Protein AF-A0A0N5CY33-F1 (afdb_monomer_lite)

Structure (mmCIF, N/CA/C/O backbone):
data_AF-A0A0N5CY33-F1
#
_entry.id   AF-A0A0N5CY33-F1
#
loop_
_atom_site.group_PDB
_atom_site.id
_atom_site.type_symbol
_atom_site.label_atom_id
_atom_site.label_alt_id
_atom_site.label_comp_id
_atom_site.label_asym_id
_atom_site.label_entity_id
_atom_site.label_seq_id
_atom_site.pdbx_PDB_ins_code
_atom_site.Cartn_x
_atom_site.Cartn_y
_atom_site.Cartn_z
_atom_site.occupancy
_atom_site.B_iso_or_equiv
_atom_site.auth_seq_id
_atom_site.auth_comp_id
_atom_site.auth_asym_id
_atom_site.auth_atom_id
_atom_site.pdbx_PDB_model_num
ATOM 1 N N . MET A 1 1 ? -8.196 1.722 -2.689 1.00 73.75 1 MET A N 1
ATOM 2 C CA . MET A 1 1 ? -7.136 2.207 -1.794 1.00 73.75 1 MET A CA 1
ATOM 3 C C . MET A 1 1 ? -6.014 2.674 -2.685 1.00 73.75 1 MET A C 1
ATOM 5 O O . MET A 1 1 ? -5.332 1.865 -3.292 1.00 73.75 1 MET A O 1
ATOM 9 N N . ASN A 1 2 ? -5.895 3.976 -2.829 1.00 80.88 2 ASN A N 1
ATOM 10 C CA . ASN A 1 2 ? -5.011 4.665 -3.748 1.00 80.88 2 ASN A CA 1
ATOM 11 C C . ASN A 1 2 ? -3.848 5.261 -2.956 1.00 80.88 2 ASN A C 1
ATOM 13 O O . ASN A 1 2 ? -3.603 6.460 -2.992 1.00 80.88 2 ASN A O 1
ATOM 17 N N . ASP A 1 3 ? -3.204 4.431 -2.141 1.00 78.44 3 ASP A N 1
ATOM 18 C CA . ASP A 1 3 ? -2.107 4.866 -1.287 1.00 78.44 3 ASP A CA 1
ATOM 19 C C . ASP A 1 3 ? -0.899 5.253 -2.143 1.00 78.44 3 ASP A C 1
ATOM 21 O O . ASP A 1 3 ? -0.455 4.490 -2.999 1.00 78.44 3 ASP A O 1
ATOM 25 N N . MET A 1 4 ? -0.372 6.453 -1.909 1.00 82.25 4 MET A N 1
ATOM 26 C CA . MET A 1 4 ? 0.797 6.949 -2.625 1.00 82.25 4 MET A CA 1
ATOM 27 C C . MET A 1 4 ? 2.114 6.400 -2.107 1.0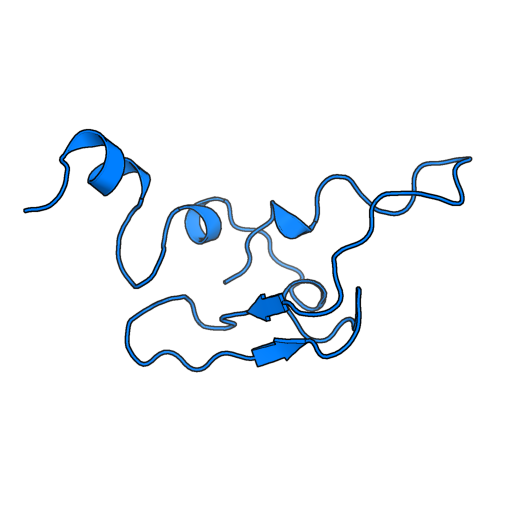0 82.25 4 MET A C 1
ATOM 29 O O . MET A 1 4 ? 3.080 6.388 -2.863 1.00 82.25 4 MET A O 1
ATOM 33 N N . LEU A 1 5 ? 2.197 5.961 -0.850 1.00 85.06 5 LEU A N 1
ATOM 34 C CA . LEU A 1 5 ? 3.479 5.573 -0.261 1.00 85.06 5 LEU A CA 1
ATOM 35 C C . LEU A 1 5 ? 4.164 4.410 -0.990 1.00 85.06 5 LEU A C 1
ATOM 37 O O . LEU A 1 5 ? 5.370 4.518 -1.203 1.00 85.06 5 LEU A O 1
ATOM 41 N N . PRO A 1 6 ? 3.456 3.365 -1.464 1.00 84.38 6 PRO A N 1
ATOM 42 C CA . PRO A 1 6 ? 4.074 2.316 -2.271 1.00 84.38 6 PRO A CA 1
ATOM 43 C C . PRO A 1 6 ? 4.736 2.833 -3.555 1.00 84.38 6 PRO A C 1
ATOM 45 O O . PRO A 1 6 ? 5.617 2.176 -4.093 1.00 84.38 6 PRO A O 1
ATOM 48 N N . THR A 1 7 ? 4.361 4.011 -4.059 1.00 82.38 7 THR A N 1
ATOM 49 C CA . THR A 1 7 ? 4.960 4.569 -5.285 1.00 82.38 7 THR A CA 1
ATOM 50 C C . THR A 1 7 ? 6.299 5.281 -5.050 1.00 82.38 7 THR A C 1
ATOM 52 O O . THR A 1 7 ? 6.987 5.622 -6.015 1.00 82.38 7 THR A O 1
ATOM 55 N N . PHE A 1 8 ? 6.698 5.487 -3.786 1.00 81.31 8 PHE A N 1
ATOM 56 C CA . PHE A 1 8 ? 7.932 6.177 -3.408 1.00 81.31 8 PHE A CA 1
ATOM 57 C C . PHE A 1 8 ? 8.925 5.245 -2.679 1.00 81.31 8 PHE A C 1
ATOM 59 O O . PHE A 1 8 ? 8.520 4.489 -1.799 1.00 81.31 8 PHE A O 1
ATOM 66 N N . PRO A 1 9 ? 10.242 5.332 -2.965 1.00 81.88 9 PRO A N 1
ATOM 67 C CA . PRO A 1 9 ? 10.856 6.126 -4.027 1.00 81.88 9 PRO A CA 1
ATOM 68 C C . PRO A 1 9 ? 10.546 5.535 -5.408 1.00 81.88 9 PRO A C 1
ATOM 70 O O . PRO A 1 9 ? 10.337 4.333 -5.547 1.00 81.88 9 PRO A O 1
ATOM 73 N N . THR A 1 10 ? 10.572 6.370 -6.446 1.00 78.44 10 THR A N 1
ATOM 74 C CA . THR A 1 10 ? 10.363 5.900 -7.819 1.00 78.44 10 THR A CA 1
ATOM 75 C C . THR A 1 10 ? 11.457 4.922 -8.237 1.00 78.44 10 THR A C 1
ATOM 77 O O . THR A 1 10 ? 12.640 5.160 -7.998 1.00 78.44 10 THR A O 1
ATOM 80 N N . ARG A 1 11 ? 11.081 3.846 -8.935 1.00 73.25 11 ARG A N 1
ATOM 81 C CA . ARG A 1 11 ? 12.029 2.836 -9.433 1.00 73.25 11 ARG A CA 1
ATOM 82 C C . ARG A 1 11 ? 13.086 3.405 -10.382 1.00 73.25 11 ARG A C 1
ATOM 84 O O . ARG A 1 11 ? 14.218 2.933 -10.391 1.00 73.25 11 ARG A O 1
ATOM 91 N N . VAL A 1 12 ? 12.721 4.374 -11.218 1.00 72.88 12 VAL A N 1
ATOM 92 C CA . VAL A 1 12 ? 13.631 4.952 -12.212 1.00 72.88 12 VAL A CA 1
ATOM 93 C C . VAL A 1 12 ? 14.088 6.318 -11.72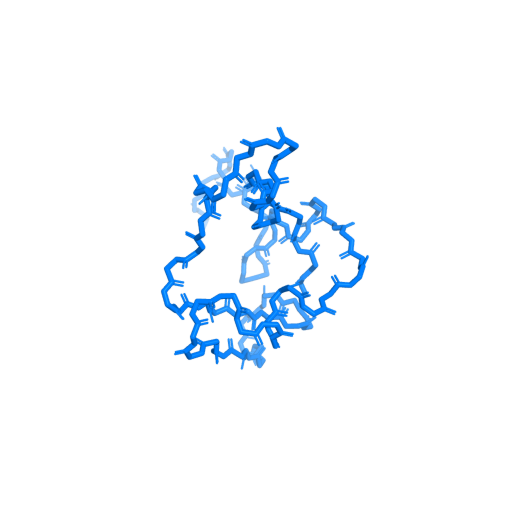6 1.00 72.88 12 VAL A C 1
ATOM 95 O O . VAL A 1 12 ? 13.288 7.246 -11.643 1.00 72.88 12 VAL A O 1
ATOM 98 N N . PHE A 1 13 ? 15.383 6.443 -11.445 1.00 69.00 13 PHE A N 1
ATOM 99 C CA . PHE A 1 13 ? 16.046 7.735 -11.302 1.00 69.00 13 PHE A CA 1
ATOM 100 C C . PHE A 1 13 ? 16.867 8.013 -12.568 1.00 69.00 13 PHE A C 1
ATOM 102 O O . PHE A 1 13 ? 17.436 7.070 -13.131 1.00 69.00 13 PHE A O 1
ATOM 109 N N . PRO A 1 14 ? 16.951 9.272 -13.045 1.00 61.50 14 PRO A N 1
ATOM 110 C CA . PRO A 1 14 ? 17.789 9.607 -14.192 1.00 61.50 14 PRO A CA 1
ATOM 111 C C . PRO A 1 14 ? 19.230 9.118 -13.969 1.00 61.50 14 PRO A C 1
ATOM 113 O O . PRO A 1 14 ? 19.902 9.566 -13.046 1.00 61.50 14 PRO A O 1
ATOM 116 N N . GLY A 1 15 ? 19.692 8.174 -14.797 1.00 64.19 15 GLY A N 1
ATOM 117 C CA . GLY A 1 15 ? 21.048 7.611 -14.725 1.00 64.19 15 GLY A CA 1
ATOM 118 C C . GLY A 1 15 ? 21.234 6.367 -13.843 1.00 64.19 15 GLY A C 1
ATOM 119 O O . GLY A 1 15 ? 22.363 5.897 -13.730 1.00 64.19 15 GLY A O 1
ATOM 120 N N . GLN A 1 16 ? 20.176 5.792 -13.252 1.00 65.00 16 GLN A N 1
ATOM 121 C CA . GLN A 1 16 ? 20.286 4.617 -12.376 1.00 65.00 16 GLN A CA 1
ATOM 122 C C . GLN A 1 16 ? 19.377 3.466 -12.842 1.00 65.00 16 GLN A C 1
ATOM 124 O O . GLN A 1 16 ? 18.154 3.569 -12.810 1.00 65.00 16 GLN A O 1
ATOM 129 N N . LEU A 1 17 ? 19.985 2.349 -13.267 1.00 62.50 17 LEU A N 1
ATOM 130 C CA . LEU A 1 17 ? 19.277 1.151 -13.760 1.00 62.50 17 LEU A CA 1
ATOM 131 C C . LEU A 1 17 ? 18.786 0.216 -12.635 1.00 62.50 17 LEU A C 1
ATOM 133 O O . LEU A 1 17 ? 17.897 -0.600 -12.861 1.00 62.50 17 LEU A 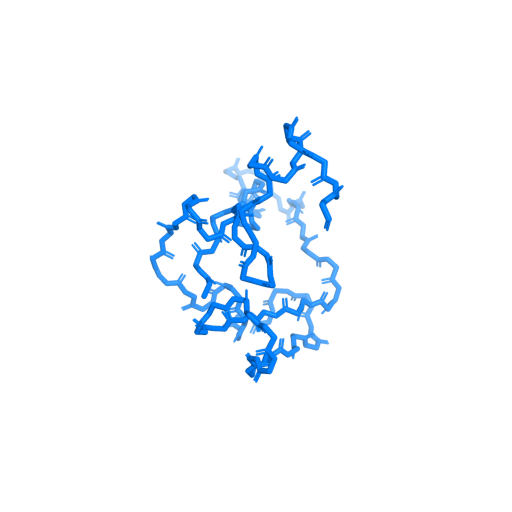O 1
ATOM 137 N N . ASN A 1 18 ? 19.330 0.362 -11.422 1.00 72.75 18 ASN A N 1
ATOM 138 C CA . ASN A 1 18 ? 19.026 -0.472 -10.254 1.00 72.75 18 ASN A CA 1
ATOM 139 C C . ASN A 1 18 ? 18.390 0.374 -9.144 1.00 72.75 18 ASN A C 1
ATOM 141 O O . ASN A 1 18 ? 19.052 0.728 -8.166 1.00 72.75 18 ASN A O 1
ATOM 145 N N . GLY A 1 19 ? 17.131 0.761 -9.336 1.00 77.00 19 GLY A N 1
ATOM 146 C CA . GLY A 1 19 ? 16.345 1.439 -8.308 1.00 77.00 19 GLY A CA 1
ATOM 147 C C . GLY A 1 19 ? 15.588 0.476 -7.387 1.00 77.00 19 GLY A C 1
ATOM 148 O O . GLY A 1 19 ? 15.686 -0.746 -7.544 1.00 77.00 19 GLY A O 1
ATOM 149 N N . PRO A 1 20 ? 14.838 1.017 -6.412 1.00 83.31 20 PRO A N 1
ATOM 150 C CA . PRO A 1 20 ? 14.018 0.217 -5.511 1.00 83.31 20 PRO A CA 1
ATOM 151 C C . PRO A 1 20 ? 12.959 -0.572 -6.291 1.00 83.31 20 PRO A C 1
ATOM 153 O O . PRO A 1 20 ? 12.451 -0.115 -7.317 1.00 83.31 20 PRO A O 1
ATOM 156 N N . PHE A 1 21 ? 12.636 -1.764 -5.798 1.00 84.25 21 PHE A N 1
ATOM 157 C CA . PHE A 1 21 ? 11.576 -2.607 -6.339 1.00 84.25 21 PHE A CA 1
ATOM 158 C C . PHE A 1 21 ? 10.840 -3.294 -5.193 1.00 84.25 21 PHE A C 1
ATOM 160 O O . PHE A 1 21 ? 11.458 -3.685 -4.196 1.00 84.25 21 PHE A O 1
ATOM 167 N N . HIS A 1 22 ? 9.531 -3.463 -5.343 1.00 84.62 22 HIS A N 1
ATOM 168 C CA . HIS A 1 22 ? 8.740 -4.202 -4.374 1.00 84.62 22 HIS A CA 1
ATOM 169 C C . HIS A 1 22 ? 9.067 -5.690 -4.413 1.00 84.62 22 HIS A C 1
ATOM 171 O O . HIS A 1 22 ? 9.298 -6.299 -5.457 1.00 84.62 22 HIS A O 1
ATOM 177 N N . HIS A 1 23 ? 9.053 -6.303 -3.236 1.00 86.12 23 HIS A N 1
ATOM 178 C CA . HIS A 1 23 ? 8.971 -7.750 -3.099 1.00 86.12 23 HIS A CA 1
ATOM 179 C C . HIS A 1 23 ? 7.769 -8.342 -3.863 1.00 86.12 23 HIS A C 1
ATOM 181 O O . HIS A 1 23 ? 6.822 -7.652 -4.223 1.00 86.12 23 HIS A O 1
ATOM 187 N N . ARG A 1 24 ? 7.815 -9.655 -4.121 1.00 87.06 24 ARG A N 1
ATOM 188 C CA . ARG A 1 24 ? 6.948 -10.333 -5.104 1.00 87.06 24 ARG A CA 1
ATOM 189 C C . ARG A 1 24 ? 5.440 -10.156 -4.897 1.00 87.06 24 ARG A C 1
ATOM 191 O O . ARG A 1 24 ? 4.719 -10.218 -5.884 1.00 87.06 24 ARG A O 1
ATOM 198 N N . HIS A 1 25 ? 4.977 -10.038 -3.656 1.00 89.00 25 HIS A N 1
ATOM 199 C CA . HIS A 1 25 ? 3.550 -10.074 -3.358 1.00 89.00 25 HIS A CA 1
ATOM 200 C C . HIS A 1 25 ? 3.095 -8.793 -2.682 1.00 89.00 25 HIS A C 1
ATOM 202 O O . HIS A 1 25 ? 3.618 -8.421 -1.635 1.00 89.00 25 HIS A O 1
ATOM 208 N N . GLU A 1 26 ? 2.054 -8.200 -3.248 1.00 88.75 26 GLU A N 1
ATOM 209 C CA . GLU A 1 26 ? 1.314 -7.086 -2.672 1.00 88.75 26 GLU A CA 1
ATOM 210 C C . GLU A 1 26 ? -0.133 -7.524 -2.448 1.00 88.75 26 GLU A C 1
ATOM 212 O O . GLU A 1 26 ? -0.743 -8.117 -3.339 1.00 88.75 26 GLU A O 1
ATOM 217 N N . VAL A 1 27 ? -0.686 -7.220 -1.271 1.00 90.69 27 VAL A N 1
ATOM 218 C CA . VAL A 1 27 ? -2.126 -7.333 -1.015 1.00 90.69 27 VAL A CA 1
ATOM 219 C C . VAL A 1 27 ? -2.729 -5.943 -1.133 1.00 90.69 27 VAL A C 1
ATOM 221 O O . VAL A 1 27 ? -2.445 -5.068 -0.318 1.00 90.69 27 VAL A O 1
ATOM 224 N N . TRP A 1 28 ? -3.585 -5.751 -2.128 1.00 91.06 28 TRP A N 1
ATOM 225 C CA . TRP A 1 28 ? -4.153 -4.452 -2.454 1.00 91.06 28 TRP A CA 1
ATOM 226 C C . TRP A 1 28 ? -5.679 -4.457 -2.365 1.00 91.06 28 TRP A C 1
ATOM 228 O O . TRP A 1 28 ? -6.340 -5.395 -2.805 1.00 91.06 28 TRP A O 1
ATOM 238 N N . TYR A 1 29 ? -6.249 -3.392 -1.802 1.00 91.88 29 TYR A N 1
ATOM 239 C CA . TYR A 1 29 ? -7.688 -3.248 -1.574 1.00 91.88 29 TYR A CA 1
ATOM 240 C C . TYR A 1 29 ? -8.261 -2.143 -2.479 1.00 91.88 29 TYR A C 1
ATOM 242 O O . TYR A 1 29 ? -8.316 -0.980 -2.061 1.00 91.88 29 TYR A O 1
ATOM 250 N N . PRO A 1 30 ? -8.715 -2.443 -3.711 1.00 88.94 30 PRO A N 1
ATOM 251 C CA . PRO A 1 30 ? -9.109 -1.417 -4.686 1.00 88.94 30 PRO A CA 1
ATOM 252 C C . PRO A 1 30 ? -10.231 -0.503 -4.176 1.00 88.94 30 PRO A C 1
ATOM 254 O O . PRO A 1 30 ? -10.195 0.705 -4.403 1.00 88.94 30 PRO A O 1
ATOM 257 N N . HIS A 1 31 ? -11.152 -1.034 -3.370 1.00 88.62 31 HIS A N 1
ATOM 258 C CA . HIS A 1 31 ? -12.311 -0.303 -2.838 1.00 88.62 31 HIS A CA 1
ATOM 259 C C . HIS A 1 31 ? -12.172 0.109 -1.364 1.00 88.62 31 HIS A C 1
ATOM 261 O O . HIS A 1 31 ? -13.161 0.402 -0.700 1.00 88.62 31 HIS A O 1
ATOM 267 N N . GLY A 1 32 ? -10.935 0.164 -0.862 1.00 88.56 32 GLY A N 1
ATOM 268 C CA . GLY A 1 32 ? -10.645 0.536 0.522 1.00 88.56 32 GLY A CA 1
ATOM 269 C C . GLY A 1 32 ? -10.545 -0.679 1.438 1.00 88.56 32 GLY A C 1
ATOM 270 O O . GLY A 1 32 ? -11.090 -1.744 1.153 1.00 88.56 32 GLY A O 1
ATOM 271 N N . MET A 1 33 ? -9.799 -0.523 2.530 1.00 91.31 33 MET A N 1
ATOM 272 C CA . MET A 1 33 ? -9.513 -1.605 3.463 1.00 91.31 33 MET A CA 1
ATOM 273 C C . MET A 1 33 ? -10.495 -1.558 4.636 1.00 91.31 33 MET A C 1
ATOM 275 O O . MET A 1 33 ? -10.313 -0.804 5.590 1.00 91.31 33 MET A O 1
ATOM 279 N N . HIS A 1 34 ? -11.541 -2.376 4.586 1.00 91.25 34 HIS A N 1
ATOM 280 C CA . HIS A 1 34 ? -12.470 -2.627 5.687 1.00 91.25 34 HIS A CA 1
ATOM 281 C C . HIS A 1 34 ? -12.628 -4.137 5.916 1.00 91.25 34 HIS A C 1
ATOM 283 O O . HIS A 1 34 ? -12.200 -4.973 5.117 1.00 91.25 34 HIS A O 1
ATOM 289 N N . ARG A 1 35 ? -13.224 -4.532 7.047 1.00 90.56 35 ARG A N 1
ATOM 290 C CA . ARG A 1 35 ? -13.560 -5.948 7.255 1.00 90.56 35 ARG A CA 1
ATOM 291 C C . ARG A 1 35 ? -14.514 -6.410 6.149 1.00 90.56 35 ARG A C 1
ATOM 293 O O . ARG A 1 35 ? -15.493 -5.727 5.856 1.00 90.56 35 ARG A O 1
ATOM 300 N N . GLY A 1 36 ? -14.206 -7.554 5.542 1.00 91.44 36 GLY A N 1
ATOM 301 C CA . GLY A 1 36 ? -14.983 -8.123 4.438 1.00 91.44 36 GLY A CA 1
ATOM 302 C C . GLY A 1 36 ? -14.715 -7.503 3.063 1.00 91.44 36 GLY A C 1
ATOM 303 O O . GLY A 1 36 ? -15.362 -7.912 2.104 1.00 91.44 36 GLY A O 1
ATOM 304 N N . SER A 1 37 ? -13.785 -6.548 2.933 1.00 92.94 37 SER A N 1
ATOM 305 C CA . SER A 1 37 ? -13.399 -6.025 1.619 1.00 92.94 37 SER A CA 1
ATOM 306 C C . SER A 1 37 ? -12.792 -7.106 0.738 1.00 92.94 37 SER A C 1
ATOM 308 O O . SER A 1 37 ? -12.010 -7.941 1.196 1.00 92.94 37 SER A O 1
ATOM 310 N N . GLN A 1 38 ? -13.088 -7.019 -0.555 1.00 94.06 38 GLN A N 1
ATOM 311 C CA . GLN A 1 38 ? -12.338 -7.745 -1.566 1.00 94.06 38 GLN A CA 1
ATOM 312 C C . GLN A 1 38 ? -10.930 -7.158 -1.691 1.00 94.06 38 GLN A C 1
ATOM 314 O O . GLN A 1 38 ? -10.736 -5.942 -1.609 1.00 94.06 38 GLN A O 1
ATOM 319 N N . TYR A 1 39 ? -9.962 -8.041 -1.903 1.00 92.06 39 TYR A N 1
ATOM 320 C CA . TYR A 1 39 ? -8.569 -7.692 -2.125 1.00 92.06 39 TYR A CA 1
ATOM 321 C C . TYR A 1 39 ? -8.038 -8.422 -3.354 1.00 92.06 39 TYR A C 1
ATOM 323 O O . TYR A 1 39 ? -8.586 -9.434 -3.794 1.00 92.06 39 TYR A O 1
ATOM 331 N N . MET A 1 40 ? -6.949 -7.897 -3.889 1.00 91.12 40 MET A N 1
ATOM 332 C CA . MET A 1 40 ? -6.178 -8.481 -4.972 1.00 91.12 40 MET A CA 1
ATOM 333 C C . MET A 1 40 ? -4.794 -8.837 -4.442 1.00 91.12 40 MET A C 1
ATOM 335 O O . MET A 1 40 ? -4.250 -8.119 -3.605 1.00 91.12 40 MET A O 1
ATOM 339 N N . ILE A 1 41 ? -4.235 -9.947 -4.923 1.00 90.06 41 ILE A N 1
ATOM 340 C CA . ILE A 1 41 ? -2.846 -10.317 -4.651 1.00 90.06 41 ILE A CA 1
ATOM 341 C C . ILE A 1 41 ? -2.062 -10.189 -5.952 1.00 90.06 41 ILE A C 1
ATOM 343 O O . ILE A 1 41 ? -2.379 -10.866 -6.931 1.00 90.06 41 ILE A O 1
ATOM 347 N N . SER A 1 42 ? -1.031 -9.353 -5.940 1.00 86.75 42 SER A N 1
ATOM 348 C CA . SER A 1 42 ? -0.016 -9.327 -6.989 1.00 86.75 42 SER A CA 1
ATOM 349 C C . SER A 1 42 ? 0.881 -10.561 -6.859 1.00 86.75 42 SER A C 1
ATOM 351 O O . SER A 1 42 ? 1.355 -10.872 -5.765 1.00 86.75 42 SER A O 1
ATOM 353 N N . THR A 1 43 ? 1.090 -11.310 -7.943 1.00 86.12 43 THR A N 1
ATOM 354 C CA . THR A 1 43 ? 1.911 -12.542 -7.926 1.00 86.12 43 THR A CA 1
ATOM 355 C C . THR A 1 43 ? 3.335 -12.325 -8.436 1.00 86.12 43 THR A C 1
ATOM 357 O O . THR A 1 43 ? 4.145 -13.256 -8.437 1.00 86.12 43 THR A O 1
ATOM 360 N N . MET A 1 44 ? 3.642 -11.119 -8.911 1.00 81.00 44 MET A N 1
ATOM 361 C CA . MET A 1 44 ? 4.954 -10.731 -9.417 1.00 81.00 44 MET A CA 1
ATOM 362 C C . MET A 1 44 ? 5.329 -9.361 -8.859 1.00 81.00 44 MET A C 1
ATOM 364 O O . MET A 1 44 ? 4.474 -8.508 -8.661 1.00 81.00 44 MET A O 1
ATOM 368 N N . ALA A 1 45 ? 6.626 -9.136 -8.657 1.00 79.25 45 ALA A N 1
ATOM 369 C CA . ALA A 1 45 ? 7.112 -7.804 -8.320 1.00 79.25 45 ALA A CA 1
ATOM 370 C C . ALA A 1 45 ? 6.737 -6.825 -9.444 1.00 79.25 45 ALA A C 1
ATOM 372 O O . ALA A 1 45 ? 7.050 -7.095 -10.605 1.00 79.25 45 ALA A O 1
ATOM 373 N N . GLU A 1 46 ? 6.107 -5.704 -9.088 1.00 75.06 46 GLU A N 1
ATOM 374 C CA . GLU A 1 46 ? 5.684 -4.660 -10.034 1.00 75.06 46 GLU A CA 1
ATOM 375 C C . GLU A 1 46 ? 4.772 -5.177 -11.168 1.00 75.06 46 GLU A C 1
ATOM 377 O O . GLU A 1 46 ? 4.931 -4.784 -12.322 1.00 75.06 46 GLU A O 1
ATOM 382 N N . ASP A 1 47 ? 3.822 -6.079 -10.881 1.00 75.88 47 ASP A N 1
ATOM 383 C CA . ASP A 1 47 ? 2.986 -6.705 -11.924 1.00 75.88 47 ASP A CA 1
ATOM 384 C C . ASP A 1 47 ? 2.044 -5.746 -12.680 1.00 75.88 47 ASP A C 1
ATOM 386 O O . ASP A 1 47 ? 1.444 -6.141 -13.682 1.00 75.88 47 ASP A O 1
ATOM 390 N N . GLY A 1 48 ? 1.900 -4.504 -12.212 1.00 75.88 48 GLY A N 1
ATOM 391 C CA . GLY A 1 48 ? 1.036 -3.488 -12.811 1.00 75.88 48 GLY A CA 1
ATOM 392 C C . GLY A 1 48 ? -0.463 -3.703 -12.574 1.00 75.88 48 GLY A C 1
ATOM 393 O O . GLY A 1 48 ? -1.269 -2.992 -13.169 1.00 75.88 48 GLY A O 1
ATOM 394 N N . ARG A 1 49 ? -0.868 -4.692 -11.762 1.00 78.88 49 ARG A N 1
ATOM 395 C CA . ARG A 1 49 ? -2.284 -5.076 -11.567 1.00 78.88 49 ARG A CA 1
ATOM 396 C C . ARG A 1 49 ? -2.837 -4.702 -10.194 1.00 78.88 49 ARG A C 1
ATOM 398 O O . ARG A 1 49 ? -4.050 -4.758 -10.007 1.00 78.88 49 ARG A O 1
ATOM 405 N N . ALA A 1 50 ? -1.964 -4.360 -9.251 1.00 84.00 50 ALA A N 1
ATOM 406 C CA . ALA A 1 50 ? -2.320 -3.962 -7.893 1.00 84.00 50 ALA A CA 1
ATOM 407 C C . ALA A 1 50 ? -2.290 -2.429 -7.735 1.00 84.00 50 ALA A C 1
ATOM 409 O O . ALA A 1 50 ? -2.842 -1.730 -8.588 1.00 84.00 50 ALA A O 1
ATOM 410 N N . SER A 1 51 ? -1.672 -1.882 -6.680 1.00 81.75 51 SER A N 1
ATOM 411 C CA . SER A 1 51 ? -1.683 -0.428 -6.422 1.00 81.75 51 SER A CA 1
ATOM 412 C C . SER A 1 51 ? -1.066 0.387 -7.560 1.00 81.75 51 SER A C 1
ATOM 414 O O . SER A 1 51 ? -1.514 1.494 -7.841 1.00 81.75 51 SER A O 1
ATOM 416 N N . SER A 1 52 ? -0.121 -0.207 -8.290 1.00 79.88 52 SER A N 1
ATOM 417 C CA . SER A 1 52 ? 0.498 0.349 -9.500 1.00 79.88 52 SER A CA 1
ATOM 418 C C . SER A 1 52 ? -0.468 0.586 -10.671 1.00 79.88 52 SER A C 1
ATOM 420 O O . SER A 1 52 ? -0.118 1.308 -11.601 1.00 79.88 52 SER A O 1
ATOM 422 N N . SER A 1 53 ? -1.682 0.022 -10.638 1.00 78.44 53 SER A N 1
ATOM 423 C CA . SER A 1 53 ? -2.740 0.300 -11.624 1.00 78.44 53 SER A CA 1
ATOM 424 C C . SER A 1 53 ? -3.556 1.563 -11.312 1.00 78.44 53 SER A C 1
ATOM 426 O O . SER A 1 53 ? -4.284 2.063 -12.173 1.00 78.44 53 SER A O 1
ATOM 428 N N . ALA A 1 54 ? -3.460 2.086 -10.086 1.00 78.31 54 ALA A N 1
ATOM 429 C CA . ALA A 1 54 ? -4.203 3.263 -9.663 1.00 78.31 54 ALA A CA 1
ATOM 430 C C . ALA A 1 54 ? -3.518 4.554 -10.141 1.00 78.31 54 ALA A C 1
ATOM 432 O O . ALA A 1 54 ? -2.318 4.745 -9.972 1.00 78.31 54 ALA A O 1
ATOM 433 N N . ILE A 1 55 ? -4.305 5.463 -10.726 1.00 67.44 55 ILE A N 1
ATOM 434 C CA . ILE A 1 55 ? -3.826 6.750 -11.270 1.00 67.44 55 ILE A CA 1
ATOM 435 C C . ILE A 1 55 ? -4.019 7.894 -10.258 1.00 67.44 55 ILE A C 1
ATOM 437 O O . ILE A 1 55 ? -3.379 8.939 -10.358 1.00 67.44 55 ILE A O 1
ATOM 441 N N . SER A 1 56 ? -4.907 7.718 -9.275 1.00 71.56 56 SER A N 1
ATOM 442 C CA . SER A 1 56 ? -5.095 8.687 -8.193 1.00 71.56 56 SER A CA 1
ATOM 443 C C . SER A 1 56 ? -4.280 8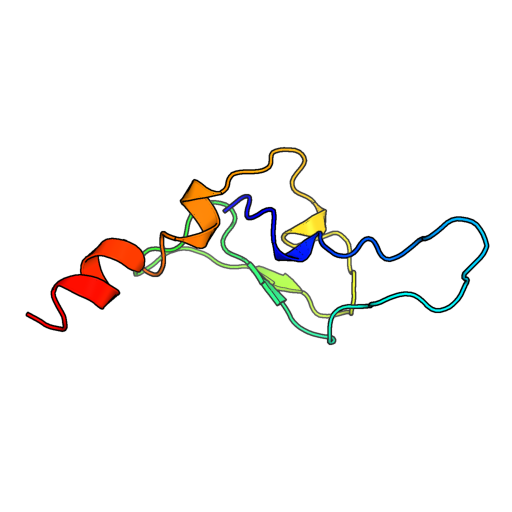.292 -6.969 1.00 71.56 56 SER A C 1
ATOM 445 O O . SER A 1 56 ? -3.992 7.119 -6.760 1.00 71.56 56 SER A O 1
ATOM 447 N N . LEU A 1 57 ? -3.899 9.295 -6.181 1.00 75.25 57 LEU A N 1
ATOM 448 C CA . LEU A 1 57 ? -3.056 9.169 -5.000 1.00 75.25 57 LEU A CA 1
ATOM 449 C C . LEU A 1 57 ? -3.760 9.848 -3.816 1.00 75.25 57 LEU A C 1
ATOM 451 O O . LEU A 1 57 ? -4.201 10.991 -3.924 1.00 75.25 57 LEU A O 1
ATOM 455 N N . SER A 1 58 ? -3.884 9.145 -2.693 1.00 81.31 58 SER A N 1
ATOM 456 C CA . SER A 1 58 ? -4.585 9.563 -1.478 1.00 81.31 58 SER A CA 1
ATOM 457 C C . SER A 1 58 ? -3.740 9.218 -0.254 1.00 81.31 58 SER A C 1
ATOM 459 O O . SER A 1 58 ? -3.556 8.052 0.088 1.00 81.31 58 SER A O 1
ATOM 461 N N . ILE A 1 59 ? -3.268 10.244 0.459 1.00 78.56 59 ILE A N 1
ATOM 462 C CA . ILE A 1 59 ? -2.614 10.073 1.771 1.00 78.56 59 ILE A CA 1
ATOM 463 C C . ILE A 1 59 ? -3.612 9.525 2.798 1.00 78.56 59 ILE A C 1
ATOM 465 O O . ILE A 1 59 ? -3.237 8.798 3.714 1.00 78.56 59 ILE A O 1
ATOM 469 N N . PHE A 1 60 ? -4.898 9.853 2.647 1.00 83.25 60 PHE A N 1
ATOM 470 C CA . PHE A 1 60 ? -5.931 9.376 3.560 1.00 83.25 60 PHE A CA 1
ATOM 471 C C . PHE A 1 60 ? -6.077 7.850 3.508 1.00 83.25 60 PHE A C 1
ATOM 473 O O . PHE A 1 60 ? -6.315 7.208 4.528 1.00 83.25 60 PHE A O 1
ATOM 480 N N . ASP A 1 61 ? -5.856 7.257 2.337 1.00 83.31 61 ASP A N 1
ATOM 481 C CA . ASP A 1 61 ? -5.940 5.812 2.151 1.00 83.31 61 ASP A CA 1
ATOM 482 C C . ASP A 1 61 ? -4.816 5.084 2.899 1.00 83.31 61 ASP A C 1
ATOM 484 O O . ASP A 1 61 ? -5.039 3.981 3.388 1.00 83.31 61 ASP A O 1
ATOM 488 N N . ASN A 1 62 ? -3.653 5.721 3.082 1.00 87.00 62 ASN A N 1
ATOM 489 C CA . ASN A 1 62 ? -2.546 5.173 3.869 1.00 87.00 62 ASN A CA 1
ATOM 490 C C . ASN A 1 62 ? -2.875 5.040 5.366 1.00 87.00 62 ASN A C 1
ATOM 492 O O . ASN A 1 62 ? -2.394 4.131 6.039 1.00 87.00 62 ASN A O 1
ATOM 496 N N . ILE A 1 63 ? -3.698 5.942 5.908 1.00 89.62 63 ILE A N 1
ATOM 497 C CA . ILE A 1 63 ? -3.998 5.971 7.348 1.00 89.62 63 ILE A CA 1
ATOM 498 C C . ILE A 1 63 ? -5.261 5.186 7.718 1.00 89.62 63 ILE A C 1
ATOM 500 O O . ILE A 1 63 ? -5.539 5.016 8.905 1.00 89.62 63 ILE A O 1
ATOM 504 N N . MET A 1 64 ? -6.027 4.710 6.734 1.00 90.50 64 MET A N 1
ATOM 505 C CA . MET A 1 64 ? -7.264 3.957 6.942 1.00 90.50 64 MET A CA 1
ATOM 506 C C . MET A 1 64 ? -7.039 2.460 6.716 1.00 90.50 64 MET A C 1
ATOM 508 O O . MET A 1 64 ? -7.077 1.977 5.588 1.00 90.50 64 MET A O 1
ATOM 512 N N . MET A 1 65 ? -6.876 1.707 7.805 1.00 88.75 65 MET A N 1
ATOM 513 C CA . MET A 1 65 ? -6.630 0.262 7.770 1.00 88.75 65 MET A CA 1
ATOM 514 C C . MET A 1 65 ? -7.763 -0.493 8.462 1.00 88.75 65 MET A C 1
ATOM 516 O O . MET A 1 65 ? -8.099 -0.216 9.610 1.00 88.75 65 MET A O 1
ATOM 520 N N . PHE A 1 66 ? -8.373 -1.457 7.771 1.00 90.69 66 PHE A N 1
ATOM 521 C CA . PHE A 1 66 ? -9.504 -2.258 8.269 1.00 90.69 66 PHE A CA 1
ATOM 522 C C . PHE A 1 66 ? -10.654 -1.432 8.886 1.00 90.69 66 PHE A C 1
ATOM 524 O O . PHE A 1 66 ? -11.263 -1.830 9.881 1.00 90.69 66 PHE A O 1
ATOM 531 N N . GLY A 1 67 ? -10.965 -0.276 8.294 1.00 89.06 67 GLY A N 1
ATOM 532 C CA . GLY A 1 67 ? -11.989 0.652 8.785 1.00 89.06 67 GLY A CA 1
ATOM 533 C C . GLY A 1 67 ? -11.597 1.400 10.064 1.00 89.06 67 GLY A C 1
ATOM 534 O O . GLY A 1 67 ? -12.464 1.935 10.753 1.00 89.06 67 GLY A O 1
ATOM 535 N N . ARG A 1 68 ? -10.307 1.422 10.414 1.00 89.31 68 ARG A N 1
ATOM 536 C CA . ARG A 1 68 ? -9.744 2.168 11.543 1.00 89.31 68 ARG A CA 1
ATOM 537 C C . ARG A 1 68 ? -8.815 3.255 11.018 1.00 89.31 68 ARG A C 1
ATOM 539 O O . ARG A 1 68 ? -7.995 2.996 10.142 1.00 89.31 68 ARG A O 1
ATOM 546 N N . ASN A 1 69 ? -8.910 4.446 11.598 1.00 90.81 69 ASN A N 1
ATOM 547 C CA . ASN A 1 69 ? -7.899 5.476 11.411 1.00 90.81 69 ASN A CA 1
ATOM 548 C C . ASN A 1 69 ? -6.701 5.156 12.317 1.00 90.81 69 ASN A C 1
ATOM 550 O O . ASN A 1 69 ? -6.834 5.155 13.542 1.00 90.81 69 ASN A O 1
ATOM 554 N N . LEU A 1 70 ? -5.543 4.873 11.724 1.00 89.69 70 LEU A N 1
ATOM 555 C CA . LEU A 1 70 ? -4.334 4.504 12.458 1.00 89.69 70 LEU A CA 1
ATOM 556 C C . LEU A 1 70 ? -3.786 5.641 13.325 1.00 89.69 70 LEU A C 1
ATOM 558 O O . LEU A 1 70 ? -3.232 5.367 14.386 1.00 89.69 70 LEU A O 1
ATOM 562 N N . LEU A 1 71 ? -3.945 6.904 12.917 1.00 90.88 71 LEU A N 1
ATOM 563 C CA . LEU A 1 71 ? -3.480 8.049 13.707 1.00 90.88 71 LEU A CA 1
ATOM 564 C C . LEU A 1 71 ? -4.315 8.221 14.974 1.00 90.88 71 LEU A C 1
ATOM 566 O O . LEU A 1 71 ? -3.772 8.506 16.040 1.00 90.88 71 LEU A O 1
ATOM 570 N N . ASP A 1 72 ? -5.629 8.043 14.856 1.00 90.94 72 ASP A N 1
ATOM 571 C CA . ASP A 1 72 ? -6.538 8.058 15.999 1.00 90.94 72 ASP A CA 1
ATOM 572 C C . ASP A 1 72 ? -6.261 6.871 16.930 1.00 90.94 72 ASP A C 1
ATOM 574 O O . ASP A 1 72 ? -6.047 7.050 18.129 1.00 90.94 72 ASP A O 1
ATOM 578 N N . TRP A 1 73 ? -6.153 5.666 16.361 1.00 89.25 73 TRP A N 1
ATOM 579 C CA . TRP A 1 73 ? -5.847 4.450 17.111 1.00 89.25 73 TRP A CA 1
ATOM 580 C C . TRP A 1 73 ? -4.488 4.526 17.821 1.00 89.25 73 TRP A C 1
ATOM 582 O O . TRP A 1 73 ? -4.379 4.144 18.982 1.00 89.25 73 TRP A O 1
ATOM 592 N N . SER A 1 74 ? -3.463 5.094 17.180 1.00 89.25 74 SER A N 1
ATOM 593 C CA . SER A 1 74 ? -2.142 5.282 17.789 1.00 89.25 74 SER A CA 1
ATOM 594 C C . SER A 1 74 ? -2.168 6.230 18.989 1.00 89.25 74 SER A C 1
ATOM 596 O O . SER A 1 74 ? -1.350 6.068 19.891 1.00 89.25 74 SER A O 1
ATOM 598 N N . LYS A 1 75 ? -3.053 7.233 18.997 1.00 91.62 75 LYS A N 1
ATOM 599 C CA . LYS A 1 75 ? -3.159 8.207 20.095 1.00 91.62 75 LYS A CA 1
ATOM 600 C C . LYS A 1 75 ? -4.032 7.700 21.234 1.00 91.62 75 LYS A C 1
ATOM 602 O O . LYS A 1 75 ? -3.719 7.933 22.395 1.00 91.62 75 LYS A O 1
ATOM 607 N N . ASN A 1 76 ? -5.129 7.033 20.889 1.00 91.00 76 ASN A N 1
ATOM 608 C CA . ASN A 1 76 ? -6.182 6.666 21.831 1.00 91.00 76 ASN A CA 1
ATOM 609 C C . ASN A 1 76 ? -6.141 5.188 22.254 1.00 91.00 76 ASN A C 1
ATOM 611 O O . ASN A 1 76 ? -6.919 4.785 23.118 1.00 91.00 76 ASN A O 1
ATOM 615 N N . GLY A 1 77 ? -5.227 4.400 21.684 1.00 78.62 77 GLY A N 1
ATOM 616 C CA . GLY A 1 77 ? -5.020 2.993 22.002 1.00 78.62 77 GLY A CA 1
ATOM 617 C C . GLY A 1 77 ? -6.163 2.079 21.556 1.00 78.62 77 GLY A C 1
ATOM 618 O O . GLY A 1 77 ? -7.060 2.450 20.793 1.00 78.62 77 GLY A O 1
ATOM 619 N N . CYS A 1 78 ? -6.124 0.841 22.047 1.00 73.25 78 CYS A N 1
ATOM 620 C CA . CYS A 1 78 ? -7.251 -0.078 21.950 1.00 73.25 78 CYS A CA 1
ATOM 621 C C . CY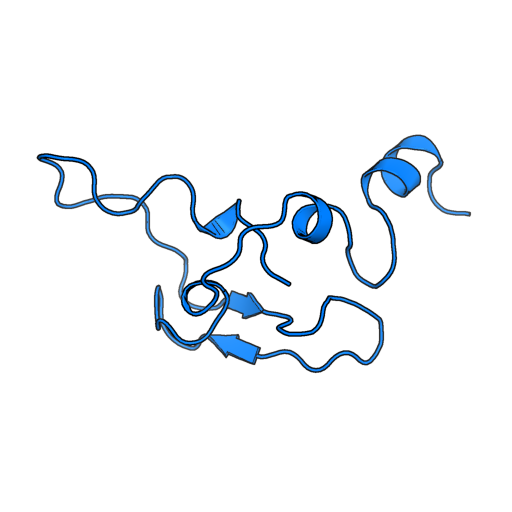S A 1 78 ? -8.312 0.313 22.985 1.00 73.25 78 CYS A C 1
ATOM 623 O O . CYS A 1 78 ? -8.009 0.368 24.176 1.00 73.25 78 CYS A O 1
ATOM 625 N N . LYS A 1 79 ? -9.541 0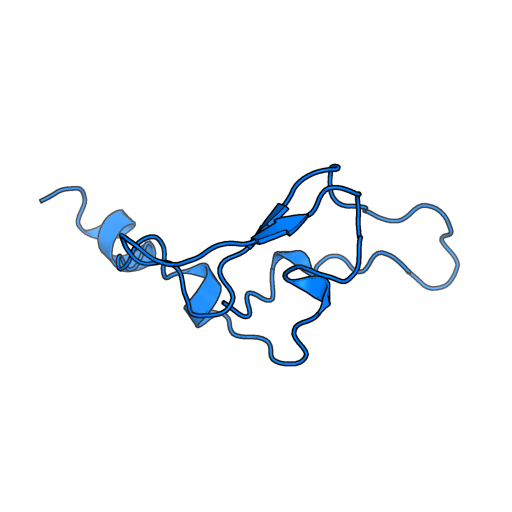.549 22.525 1.00 62.19 79 LYS A N 1
ATOM 626 C CA . LYS A 1 79 ? -10.735 0.556 23.374 1.00 62.19 79 LYS A CA 1
ATOM 627 C C . LYS A 1 79 ? -11.421 -0.797 23.289 1.00 62.19 79 LYS A C 1
ATOM 629 O O . LYS A 1 79 ? -11.492 -1.324 22.153 1.00 62.19 79 LYS A O 1
#

Foldseek 3Di:
DLACPVCPPPQDDVPDPGRDWDDQWDWAQPPAAAVPGDTDIRRGIPNCPGSVVDPDHDNQRVQQHRNDRVVCCVVVPDD

Secondary structure (DSSP, 8-state):
---SGGG-S-S-BTTBSS-----S--EE-TT---TT---EE--STT-SSSGGG-----HHHHHEETTEEHHHHHHH---

Sequence (79 aa):
MNDMLPTFPTRVFPGQLNGPFHHRHEVWYPHGMHRGSQYMISTMAEDGRASSSAISLSIFDNIMMFGRNLLDWSKNGCK

pLDDT: mean 82.77, std 8.22, range [61.5, 94.06]

Organism: Thelazia callipaeda (NCBI:txid103827)

Radius of gyration: 14.55 Å; chains: 1; bounding box: 36×23×38 Å